Protein AF-A0A0D7NFP0-F1 (afdb_monomer_lite)

Structure (mmCIF, N/CA/C/O backbone):
data_AF-A0A0D7NFP0-F1
#
_entry.id   AF-A0A0D7NFP0-F1
#
loop_
_atom_site.group_PDB
_atom_site.id
_atom_site.type_symbol
_atom_site.label_atom_id
_atom_site.label_alt_id
_atom_site.label_comp_id
_atom_site.label_asym_id
_atom_site.label_entity_id
_atom_site.label_seq_id
_atom_site.pdbx_PDB_ins_code
_at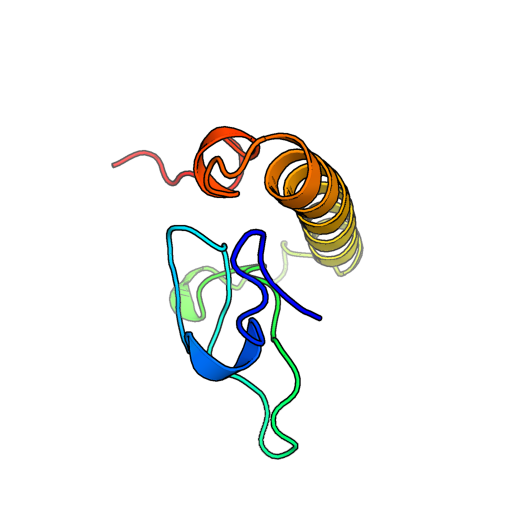om_site.Cartn_x
_atom_site.Cartn_y
_atom_site.Cartn_z
_atom_site.occupancy
_atom_site.B_iso_or_equiv
_atom_site.auth_seq_id
_atom_site.auth_comp_id
_atom_site.auth_asym_id
_atom_site.auth_atom_id
_atom_site.pdbx_PDB_model_num
ATOM 1 N N . MET A 1 1 ? 2.633 3.995 9.316 1.00 87.25 1 MET A N 1
ATOM 2 C CA . MET A 1 1 ? 1.264 3.827 8.789 1.00 87.25 1 MET A CA 1
ATOM 3 C C . MET A 1 1 ? 0.636 2.629 9.479 1.00 87.25 1 MET A C 1
ATOM 5 O O . MET A 1 1 ? 1.275 1.577 9.500 1.00 87.25 1 MET A O 1
ATOM 9 N N . LEU A 1 2 ? -0.516 2.810 10.122 1.00 96.12 2 LEU A N 1
ATOM 10 C CA . LEU A 1 2 ? -1.207 1.769 10.894 1.00 96.12 2 LEU A CA 1
ATOM 11 C C . LEU A 1 2 ? -2.459 1.334 10.133 1.00 96.12 2 LEU A C 1
ATOM 13 O O . LEU A 1 2 ? -3.057 2.152 9.454 1.00 96.12 2 LEU A O 1
ATOM 17 N N . ASN A 1 3 ? -2.854 0.073 10.233 1.00 96.44 3 ASN A N 1
ATOM 18 C CA . ASN A 1 3 ? -4.148 -0.380 9.737 1.00 96.44 3 ASN A CA 1
ATOM 19 C C . ASN A 1 3 ? -5.266 -0.026 10.739 1.00 96.44 3 ASN A C 1
ATOM 21 O O . ASN A 1 3 ? -4.994 0.496 11.822 1.00 96.44 3 ASN A O 1
ATOM 25 N N . PHE A 1 4 ? -6.513 -0.355 10.399 1.00 97.75 4 PHE A N 1
ATOM 26 C CA . PHE A 1 4 ? -7.690 -0.124 11.245 1.00 97.75 4 PHE A CA 1
ATOM 27 C C . PHE A 1 4 ? -7.534 -0.672 12.675 1.00 97.75 4 PHE A C 1
ATOM 29 O O . PHE A 1 4 ? -7.949 -0.040 13.640 1.00 97.75 4 PHE A O 1
ATOM 36 N N . ASN A 1 5 ? -6.859 -1.816 12.827 1.00 96.94 5 ASN A N 1
ATOM 37 C CA . ASN A 1 5 ? -6.618 -2.469 14.117 1.00 96.94 5 ASN A CA 1
ATOM 38 C C . ASN A 1 5 ? -5.394 -1.911 14.875 1.00 96.94 5 ASN A C 1
ATOM 40 O O . ASN A 1 5 ? -4.959 -2.502 15.862 1.00 96.94 5 ASN A O 1
ATOM 44 N N . GLY A 1 6 ? -4.780 -0.819 14.406 1.00 97.12 6 GLY A N 1
ATOM 45 C CA . GLY A 1 6 ? -3.593 -0.221 15.024 1.00 97.12 6 GLY A CA 1
ATOM 46 C C . GLY A 1 6 ? -2.282 -0.977 14.761 1.00 97.12 6 GLY A C 1
ATOM 47 O O . GLY A 1 6 ? -1.260 -0.672 15.375 1.00 97.12 6 GLY A O 1
ATOM 48 N N . VAL A 1 7 ? -2.267 -1.950 13.846 1.00 96.31 7 VAL A N 1
ATOM 49 C CA . VAL A 1 7 ? -1.063 -2.707 13.474 1.00 96.31 7 VAL A CA 1
ATOM 50 C C . VAL A 1 7 ? -0.304 -1.965 12.379 1.00 96.31 7 VAL A C 1
ATOM 52 O O . VAL A 1 7 ? -0.885 -1.533 11.387 1.00 96.31 7 VAL A O 1
ATOM 55 N N . ALA A 1 8 ? 1.016 -1.831 12.521 1.00 95.81 8 ALA A N 1
ATOM 56 C CA . ALA A 1 8 ? 1.851 -1.232 11.483 1.00 95.81 8 ALA A CA 1
ATOM 57 C C . ALA A 1 8 ? 1.751 -2.021 10.168 1.00 95.81 8 ALA A C 1
ATOM 59 O O . ALA A 1 8 ? 2.076 -3.206 10.138 1.00 95.81 8 ALA A O 1
ATOM 60 N N . ILE A 1 9 ? 1.361 -1.353 9.076 1.00 96.00 9 ILE A N 1
ATOM 61 C CA . ILE A 1 9 ? 1.138 -2.003 7.773 1.00 96.00 9 ILE A CA 1
ATOM 62 C C . ILE A 1 9 ? 2.403 -2.702 7.263 1.00 96.00 9 ILE A C 1
ATOM 64 O O . ILE A 1 9 ? 2.313 -3.785 6.696 1.00 96.00 9 ILE A O 1
ATOM 68 N N . SER A 1 10 ? 3.591 -2.149 7.517 1.00 95.88 10 SER A N 1
ATOM 69 C CA . SER A 1 10 ? 4.849 -2.785 7.110 1.00 95.88 10 SER A CA 1
ATOM 70 C C . SER A 1 10 ? 5.092 -4.150 7.763 1.00 95.88 10 SER A C 1
ATOM 72 O O . SER A 1 10 ? 5.833 -4.951 7.211 1.00 95.88 10 SER A O 1
ATOM 74 N N . ARG A 1 11 ? 4.446 -4.474 8.893 1.00 95.69 11 ARG A N 1
ATOM 75 C CA . ARG A 1 11 ? 4.544 -5.810 9.510 1.00 95.69 11 ARG A CA 1
ATOM 76 C C . ARG A 1 11 ? 3.749 -6.883 8.769 1.00 95.69 11 ARG A C 1
ATOM 78 O O . ARG A 1 11 ? 3.930 -8.058 9.059 1.00 95.69 11 ARG A O 1
ATOM 85 N N . LEU A 1 12 ? 2.865 -6.490 7.852 1.00 94.44 12 LEU A N 1
ATOM 86 C CA . LEU A 1 12 ? 2.038 -7.419 7.083 1.00 94.44 12 LEU A CA 1
ATOM 87 C C . LEU A 1 12 ? 2.791 -8.034 5.894 1.00 94.44 12 LEU A C 1
ATOM 89 O O . L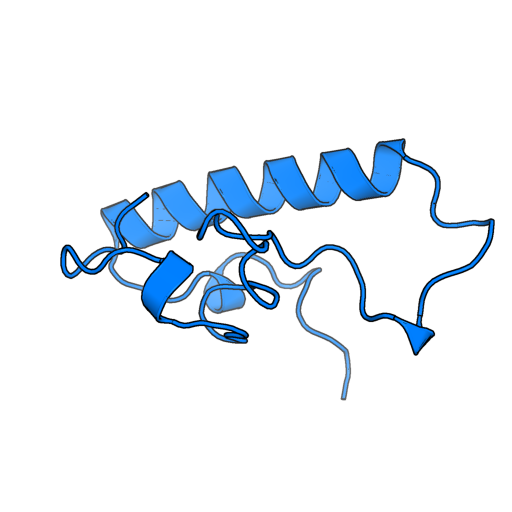EU A 1 12 ? 2.296 -8.995 5.316 1.00 94.44 12 LEU A O 1
ATOM 93 N N . GLY A 1 13 ? 3.964 -7.499 5.530 1.00 94.62 13 GLY A N 1
ATOM 94 C CA . GLY A 1 13 ? 4.719 -7.958 4.365 1.00 94.62 13 GLY A CA 1
ATOM 95 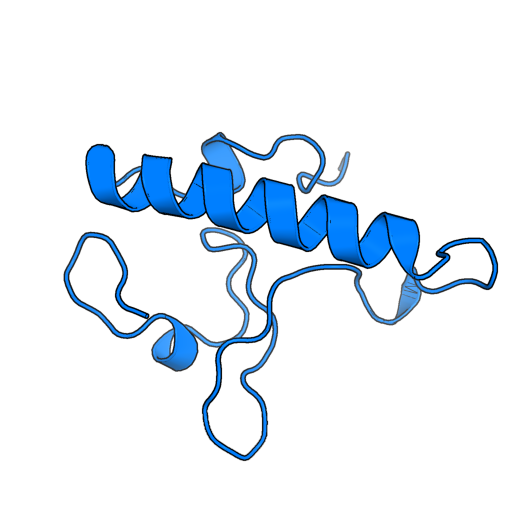C C . GLY A 1 13 ? 3.961 -7.734 3.052 1.00 94.62 13 GLY A C 1
ATOM 96 O O . GLY A 1 13 ? 3.195 -6.773 2.905 1.00 94.62 13 GLY A O 1
ATOM 97 N N . VAL A 1 14 ? 4.146 -8.656 2.107 1.00 94.19 14 VAL A N 1
ATOM 98 C CA . VAL A 1 14 ? 3.289 -8.771 0.920 1.00 94.19 14 VAL A CA 1
ATOM 99 C C . VAL A 1 14 ? 1.871 -9.152 1.354 1.00 94.19 14 VAL A C 1
ATOM 101 O O . VAL A 1 14 ? 1.644 -10.244 1.871 1.00 94.19 14 VAL A O 1
ATOM 104 N N . SER A 1 15 ? 0.898 -8.276 1.104 1.00 93.81 15 SER A N 1
ATOM 105 C CA . SER A 1 15 ? -0.501 -8.513 1.464 1.00 93.81 15 SER A CA 1
ATOM 106 C C . SER A 1 15 ? -1.427 -8.146 0.316 1.00 93.81 15 SER A C 1
ATOM 108 O O . SER A 1 15 ? -1.442 -7.006 -0.150 1.00 93.81 15 SER A O 1
ATOM 110 N N . HIS A 1 16 ? -2.240 -9.112 -0.117 1.00 91.56 16 HIS A N 1
ATOM 111 C CA . HIS A 1 16 ? -3.302 -8.866 -1.091 1.00 91.56 16 HIS A CA 1
ATOM 112 C C . HIS A 1 16 ? -4.384 -7.946 -0.509 1.00 91.56 16 HIS A C 1
ATOM 114 O O . HIS A 1 16 ? -4.741 -6.957 -1.139 1.00 91.56 16 HIS A O 1
ATOM 120 N N . ALA A 1 17 ? -4.836 -8.225 0.719 1.00 93.69 17 ALA A N 1
ATOM 121 C CA . ALA A 1 17 ? -5.858 -7.448 1.425 1.00 93.69 17 ALA A CA 1
ATOM 122 C C . ALA A 1 17 ? -5.500 -5.958 1.529 1.00 93.69 17 ALA A C 1
ATOM 124 O O . ALA A 1 17 ? -6.334 -5.089 1.287 1.00 93.69 17 ALA A O 1
ATOM 125 N N . MET A 1 18 ? -4.233 -5.663 1.832 1.00 94.75 18 MET A N 1
ATOM 126 C CA . MET A 1 18 ? -3.745 -4.292 2.000 1.00 94.75 18 MET A CA 1
ATOM 127 C C . MET A 1 18 ? -3.055 -3.730 0.755 1.00 94.75 18 MET A C 1
ATOM 129 O O . MET A 1 18 ? -2.532 -2.619 0.805 1.00 94.75 18 MET A O 1
ATOM 133 N N . HIS A 1 19 ? -3.021 -4.477 -0.354 1.00 93.25 19 HIS A N 1
ATOM 134 C CA . HIS A 1 19 ? -2.284 -4.118 -1.565 1.00 93.25 19 HIS A CA 1
ATOM 135 C C . HIS A 1 19 ? -0.867 -3.597 -1.269 1.00 93.25 19 HIS A C 1
ATO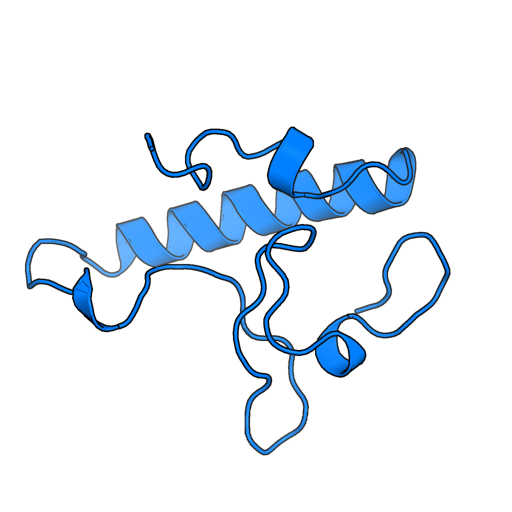M 137 O O . HIS A 1 19 ? -0.486 -2.507 -1.697 1.00 93.25 19 HIS A O 1
ATOM 143 N N . THR A 1 20 ? -0.073 -4.380 -0.541 1.00 94.19 20 THR A N 1
ATOM 144 C CA . THR A 1 20 ? 1.331 -4.068 -0.229 1.00 94.19 20 THR A CA 1
ATOM 145 C C . THR A 1 20 ? 2.288 -5.053 -0.886 1.00 94.19 20 THR A C 1
ATOM 147 O O . THR A 1 20 ? 1.959 -6.220 -1.105 1.00 94.19 20 THR A O 1
ATOM 150 N N . LEU A 1 21 ? 3.486 -4.570 -1.207 1.00 93.38 21 LEU A N 1
ATOM 151 C CA . LEU A 1 21 ? 4.643 -5.392 -1.559 1.00 93.38 21 LEU A CA 1
ATOM 152 C C . LEU A 1 21 ? 5.528 -5.594 -0.326 1.00 93.38 21 LEU A C 1
ATOM 154 O O . LEU A 1 21 ? 5.240 -5.072 0.754 1.00 93.38 21 LEU A O 1
ATOM 158 N N . GLU A 1 22 ? 6.614 -6.342 -0.511 1.00 94.56 22 GLU A N 1
ATOM 159 C CA . GLU A 1 22 ? 7.623 -6.532 0.523 1.00 94.56 22 GLU A CA 1
ATOM 160 C C . GLU A 1 22 ? 8.140 -5.162 0.999 1.00 94.56 22 GLU A C 1
ATOM 162 O O . GLU A 1 22 ? 8.504 -4.322 0.168 1.00 94.56 22 GLU A O 1
ATOM 167 N N . PRO A 1 23 ? 8.148 -4.889 2.314 1.00 95.31 23 PRO A N 1
ATOM 168 C CA . PRO A 1 23 ? 8.726 -3.671 2.851 1.00 95.31 23 PRO A CA 1
ATOM 169 C C . PRO A 1 23 ? 10.166 -3.481 2.377 1.00 95.31 23 PRO A C 1
ATOM 171 O O . PRO A 1 23 ? 10.915 -4.437 2.180 1.00 95.31 23 PRO A O 1
ATOM 174 N N . ASN A 1 24 ? 10.584 -2.227 2.217 1.00 93.69 24 ASN A N 1
ATOM 175 C CA . ASN A 1 24 ? 11.978 -1.970 1.874 1.00 93.69 24 ASN A CA 1
ATOM 176 C C . ASN A 1 24 ? 12.916 -2.352 3.039 1.00 93.69 24 ASN A C 1
ATOM 178 O O . ASN A 1 24 ? 12.484 -2.602 4.164 1.00 93.69 24 ASN A O 1
ATOM 182 N N . THR A 1 25 ? 14.225 -2.319 2.797 1.00 94.31 25 THR A N 1
ATOM 183 C CA . THR A 1 25 ? 15.252 -2.647 3.805 1.00 94.31 25 THR A CA 1
ATOM 184 C C . THR A 1 25 ? 15.238 -1.742 5.045 1.00 94.31 25 THR A C 1
ATOM 186 O O . THR A 1 25 ? 15.837 -2.091 6.058 1.00 94.31 25 THR A O 1
ATOM 189 N N . LEU A 1 26 ? 14.545 -0.600 4.991 1.00 94.88 26 LEU A N 1
ATOM 190 C CA . LEU A 1 26 ? 14.341 0.326 6.109 1.00 94.88 26 LEU A CA 1
ATOM 191 C C . LEU A 1 26 ? 13.007 0.088 6.844 1.00 94.88 26 LEU A C 1
ATOM 193 O O . LEU A 1 26 ? 12.648 0.851 7.740 1.00 94.88 26 LEU A O 1
ATOM 197 N N . GLY A 1 27 ? 12.251 -0.948 6.466 1.00 92.19 27 GLY A N 1
ATOM 198 C CA . GLY A 1 27 ? 10.958 -1.295 7.055 1.00 92.19 27 GLY A CA 1
ATOM 199 C C . GLY A 1 27 ? 9.798 -0.401 6.606 1.00 92.19 27 GLY A C 1
ATOM 200 O O . GLY A 1 27 ? 8.753 -0.376 7.265 1.00 92.19 27 GLY A O 1
ATOM 201 N N . TRP A 1 28 ? 9.952 0.354 5.516 1.00 94.06 28 TRP A N 1
ATOM 202 C CA . TRP A 1 28 ? 8.878 1.178 4.963 1.00 94.06 28 TRP A CA 1
ATOM 203 C C . TRP A 1 28 ? 7.941 0.331 4.114 1.00 94.06 28 TRP A C 1
ATOM 205 O O . TRP A 1 28 ? 8.385 -0.493 3.314 1.00 94.06 28 TRP A O 1
ATOM 215 N N . VAL A 1 29 ? 6.639 0.571 4.273 1.00 94.31 29 VAL A N 1
ATOM 216 C CA . VAL A 1 29 ? 5.613 -0.063 3.444 1.00 94.31 29 VAL A CA 1
ATOM 217 C C . VAL A 1 29 ? 5.855 0.263 1.971 1.00 94.31 29 VAL A C 1
ATOM 219 O O . VAL A 1 29 ? 6.097 1.415 1.612 1.00 94.31 29 VAL A O 1
ATOM 222 N N . GLN A 1 30 ? 5.770 -0.756 1.121 1.00 93.50 30 GLN A N 1
ATOM 223 C CA . GLN A 1 30 ? 5.733 -0.582 -0.323 1.00 93.50 30 GLN A CA 1
ATOM 224 C C . GLN A 1 30 ? 4.307 -0.800 -0.824 1.00 93.50 30 GLN A C 1
ATOM 226 O O . GLN A 1 30 ? 3.681 -1.815 -0.523 1.00 93.50 30 GLN A O 1
ATOM 231 N N . ILE A 1 31 ? 3.789 0.160 -1.589 1.00 92.44 31 ILE A N 1
ATOM 232 C CA . ILE A 1 31 ? 2.455 0.086 -2.193 1.00 92.44 31 ILE A CA 1
ATOM 233 C C . ILE A 1 31 ? 2.499 -0.857 -3.398 1.00 92.44 31 ILE A C 1
ATOM 235 O O . ILE A 1 31 ? 3.400 -0.767 -4.234 1.00 92.44 31 ILE A O 1
ATOM 239 N N . CYS A 1 32 ? 1.498 -1.726 -3.531 1.00 90.19 32 CYS A N 1
ATOM 240 C CA . CYS A 1 32 ? 1.328 -2.561 -4.712 1.00 90.19 32 CYS A CA 1
ATOM 241 C C . CYS A 1 32 ? 1.018 -1.701 -5.940 1.00 90.19 32 CYS A C 1
ATOM 243 O O . CYS A 1 32 ? -0.100 -1.236 -6.158 1.00 90.19 32 CYS A O 1
ATOM 245 N N . HIS A 1 33 ? 2.034 -1.514 -6.776 1.00 88.94 33 HIS A N 1
ATOM 246 C CA . HIS A 1 33 ? 1.899 -0.881 -8.079 1.00 88.94 33 HIS A CA 1
ATOM 247 C C . HIS A 1 33 ? 1.732 -1.948 -9.180 1.00 88.94 33 HIS A C 1
ATOM 249 O O . HIS A 1 33 ? 0.698 -2.021 -9.840 1.00 88.94 33 HIS A O 1
ATOM 255 N N . TRP A 1 34 ? 2.709 -2.836 -9.343 1.00 87.00 34 TRP A N 1
ATOM 256 C CA . TRP A 1 34 ? 2.748 -3.888 -10.360 1.00 87.00 34 TRP A CA 1
ATOM 257 C C . TRP A 1 34 ? 3.599 -5.049 -9.870 1.00 87.00 34 TRP A C 1
ATOM 259 O O . TRP A 1 34 ? 4.612 -4.835 -9.202 1.00 87.00 34 TRP A O 1
ATOM 269 N N . ARG A 1 35 ? 3.211 -6.264 -10.264 1.00 82.50 35 ARG A N 1
ATOM 270 C CA . ARG A 1 35 ? 4.060 -7.448 -10.130 1.00 82.50 35 ARG A CA 1
ATOM 271 C C . ARG A 1 35 ? 5.275 -7.330 -11.046 1.00 82.50 35 ARG A C 1
ATOM 273 O O . ARG A 1 35 ? 5.183 -6.734 -12.119 1.00 82.50 35 ARG A O 1
ATOM 280 N N . ALA A 1 36 ? 6.397 -7.898 -10.607 1.00 86.19 36 ALA A N 1
ATOM 281 C CA . ALA A 1 36 ? 7.682 -7.833 -11.304 1.00 86.19 36 ALA A CA 1
ATOM 282 C C . ALA A 1 36 ? 7.580 -8.264 -12.783 1.00 86.19 36 ALA A C 1
ATOM 284 O O . ALA A 1 36 ? 8.113 -7.594 -13.660 1.00 86.19 36 ALA A O 1
ATOM 285 N N . ASP A 1 37 ? 6.831 -9.330 -13.051 1.00 89.12 37 ASP A N 1
ATOM 286 C CA . ASP A 1 37 ? 6.612 -9.946 -14.365 1.00 89.12 37 ASP A CA 1
ATOM 287 C C . ASP A 1 37 ? 5.657 -9.167 -15.284 1.00 89.12 37 ASP A C 1
ATOM 289 O O . ASP A 1 37 ? 5.638 -9.390 -16.492 1.00 89.12 37 ASP A O 1
ATOM 293 N N . ARG A 1 38 ? 4.873 -8.235 -14.734 1.00 86.88 38 ARG A N 1
ATOM 294 C CA . ARG A 1 38 ? 3.955 -7.379 -15.501 1.00 86.88 38 ARG A CA 1
ATOM 295 C C . ARG A 1 38 ? 4.556 -6.030 -15.866 1.00 86.88 38 ARG A C 1
ATOM 297 O O . ARG A 1 38 ? 3.886 -5.236 -16.523 1.00 86.88 38 ARG A O 1
ATOM 304 N N . TRP A 1 39 ? 5.785 -5.743 -15.445 1.00 90.88 39 TRP A N 1
ATOM 305 C CA . TRP A 1 39 ? 6.464 -4.516 -15.837 1.00 90.88 39 TRP A CA 1
ATOM 306 C C . TRP A 1 39 ? 6.834 -4.534 -17.318 1.00 90.88 39 TRP A C 1
ATOM 308 O O . TRP A 1 39 ? 7.426 -5.479 -17.827 1.00 90.88 39 TRP A O 1
ATOM 318 N N . HIS A 1 40 ? 6.508 -3.448 -18.013 1.00 92.69 40 HIS A N 1
ATOM 319 C CA . HIS A 1 40 ? 6.896 -3.220 -19.399 1.00 92.69 40 HIS A CA 1
ATOM 320 C C . HIS A 1 40 ? 7.012 -1.714 -19.662 1.00 92.69 40 HIS A C 1
ATOM 322 O O . HIS A 1 40 ? 6.476 -0.901 -18.906 1.00 92.69 40 HIS A O 1
ATOM 328 N N . ALA A 1 41 ? 7.657 -1.326 -20.765 1.00 94.25 41 ALA A N 1
ATOM 329 C CA . ALA A 1 41 ? 7.931 0.080 -21.099 1.00 94.25 41 ALA A CA 1
ATOM 330 C C . ALA A 1 41 ? 6.674 0.970 -21.254 1.00 94.25 41 ALA A C 1
ATOM 332 O O . ALA A 1 41 ? 6.770 2.192 -21.258 1.00 94.25 41 ALA A O 1
ATOM 333 N N . GLY A 1 42 ? 5.481 0.371 -21.353 1.00 92.88 42 GLY A N 1
ATOM 334 C CA . GLY A 1 42 ? 4.201 1.088 -21.383 1.00 92.88 42 GLY A CA 1
ATOM 335 C C . GLY A 1 42 ? 3.640 1.436 -19.998 1.00 92.88 42 GLY A C 1
ATOM 336 O O . GLY A 1 42 ? 2.600 2.102 -19.906 1.00 92.88 42 GLY A O 1
ATOM 337 N N . ILE A 1 43 ? 4.285 0.993 -18.916 1.00 91.69 43 ILE A N 1
ATOM 338 C CA . ILE A 1 43 ? 3.988 1.419 -17.546 1.00 91.69 43 ILE A CA 1
ATOM 339 C C . ILE A 1 43 ? 4.864 2.627 -17.237 1.00 91.69 43 ILE A C 1
ATOM 341 O O . ILE A 1 43 ? 5.924 2.539 -16.626 1.00 91.69 43 ILE A O 1
ATOM 345 N N . VAL A 1 44 ? 4.408 3.778 -17.720 1.00 93.88 44 VAL A N 1
ATOM 346 C CA . VAL A 1 44 ? 5.042 5.064 -17.434 1.00 93.88 44 VAL A CA 1
ATOM 347 C C . VAL A 1 44 ? 4.814 5.466 -15.978 1.00 93.88 44 VAL A C 1
ATOM 349 O O . VAL A 1 44 ? 3.830 5.065 -15.353 1.00 93.88 44 VAL A O 1
ATOM 352 N N . LEU A 1 45 ? 5.687 6.327 -15.455 1.00 93.31 45 LEU A N 1
ATOM 353 C CA . LEU A 1 45 ? 5.665 6.767 -14.059 1.00 93.31 45 LEU A CA 1
ATOM 354 C C . LEU A 1 45 ? 4.303 7.344 -13.620 1.00 93.31 45 LEU A C 1
ATOM 356 O O . LEU A 1 45 ? 3.861 7.104 -12.499 1.00 93.31 45 LEU A O 1
ATOM 360 N N . GLN A 1 46 ? 3.581 8.016 -14.523 1.00 94.81 46 GLN A N 1
ATOM 361 C CA . GLN A 1 46 ? 2.219 8.503 -14.269 1.00 94.81 46 GLN A CA 1
ATOM 362 C C . GLN A 1 46 ? 1.262 7.387 -13.808 1.00 94.81 46 GLN A C 1
ATOM 364 O O . GLN A 1 46 ? 0.441 7.609 -12.921 1.00 94.81 46 GLN A O 1
ATOM 369 N N . LYS A 1 47 ? 1.369 6.174 -14.367 1.00 91.88 47 LYS A N 1
ATOM 370 C CA . LYS A 1 47 ? 0.523 5.038 -13.972 1.00 91.88 47 LYS A CA 1
ATOM 371 C C . LYS A 1 47 ? 0.853 4.551 -12.555 1.00 91.88 47 LYS A C 1
ATOM 373 O O . LYS A 1 47 ? -0.051 4.144 -11.829 1.00 91.88 47 LYS A O 1
ATOM 378 N N . VAL A 1 48 ? 2.121 4.638 -12.146 1.00 91.75 48 VAL A N 1
ATOM 379 C CA . VAL A 1 48 ? 2.573 4.349 -10.772 1.00 91.75 48 VAL A CA 1
ATOM 380 C C . VAL A 1 48 ? 1.987 5.353 -9.790 1.00 91.75 48 VAL A C 1
ATOM 382 O O . VAL A 1 48 ? 1.386 4.942 -8.799 1.00 91.75 48 VAL A O 1
ATOM 385 N N . PHE A 1 49 ? 2.063 6.650 -10.102 1.00 93.44 49 PHE A N 1
ATOM 386 C CA . PHE A 1 49 ? 1.443 7.689 -9.278 1.00 93.44 49 PHE A CA 1
ATOM 387 C C . PHE A 1 49 ? -0.070 7.506 -9.143 1.00 93.44 49 PHE A C 1
ATOM 389 O O . PHE A 1 49 ? -0.594 7.617 -8.038 1.00 93.44 49 PHE A O 1
ATOM 396 N N . LEU A 1 50 ? -0.765 7.154 -10.229 1.00 92.06 50 LEU A N 1
ATOM 397 C CA . LEU A 1 50 ? -2.206 6.903 -10.181 1.00 92.06 50 LEU A CA 1
ATOM 398 C C . LEU A 1 50 ? -2.556 5.749 -9.230 1.00 92.06 50 LEU A C 1
ATOM 400 O O . LEU A 1 50 ? -3.503 5.857 -8.456 1.00 92.06 50 LEU A O 1
ATOM 404 N N . LYS A 1 51 ? -1.777 4.659 -9.240 1.00 91.75 51 LYS A N 1
ATOM 405 C CA . LYS A 1 51 ? -1.973 3.562 -8.282 1.00 91.75 51 LYS A CA 1
ATOM 406 C C . LYS A 1 51 ? -1.688 3.976 -6.842 1.00 91.75 51 LYS A C 1
ATOM 408 O O . LYS A 1 51 ? -2.433 3.565 -5.962 1.00 91.75 51 LYS A O 1
ATOM 413 N N . ALA A 1 52 ? -0.668 4.799 -6.602 1.00 92.94 52 ALA A N 1
ATOM 414 C CA . ALA A 1 52 ? -0.391 5.321 -5.266 1.00 92.94 52 ALA A CA 1
ATOM 415 C C . ALA A 1 52 ? -1.544 6.196 -4.742 1.00 92.94 52 ALA A C 1
ATOM 417 O O . ALA A 1 52 ? -1.959 6.018 -3.603 1.00 92.94 52 ALA A O 1
ATOM 418 N N . MET A 1 53 ? -2.112 7.075 -5.579 1.00 94.44 53 MET A N 1
ATOM 419 C CA . MET A 1 53 ? -3.287 7.881 -5.214 1.00 94.44 53 MET A CA 1
ATOM 420 C C . MET A 1 53 ? -4.496 7.001 -4.877 1.00 94.44 53 MET A C 1
ATOM 422 O O . MET A 1 53 ? -5.080 7.156 -3.812 1.00 94.44 53 MET A O 1
ATOM 426 N N . LEU A 1 54 ? -4.827 6.027 -5.733 1.00 93.88 54 LEU A N 1
ATOM 427 C CA . LEU A 1 54 ? -5.924 5.084 -5.469 1.00 93.88 54 LEU A CA 1
ATOM 428 C C . LEU A 1 54 ? -5.722 4.298 -4.167 1.00 93.88 54 LEU A C 1
ATOM 430 O O . LEU A 1 54 ? -6.681 4.042 -3.445 1.00 93.88 54 LEU A O 1
ATOM 434 N N . TRP A 1 55 ? -4.479 3.916 -3.870 1.00 94.75 55 TRP A N 1
ATOM 435 C CA . TRP A 1 55 ? -4.146 3.208 -2.641 1.00 94.75 55 TRP A CA 1
ATOM 436 C C . TRP A 1 55 ? -4.352 4.085 -1.401 1.00 94.75 55 TRP A C 1
ATOM 438 O O . TRP A 1 55 ? -4.898 3.602 -0.414 1.00 94.75 55 TRP A O 1
ATOM 448 N N . LEU A 1 56 ? -3.968 5.366 -1.454 1.00 95.44 56 LEU A N 1
ATOM 449 C CA . LEU A 1 56 ? -4.190 6.318 -0.359 1.00 95.44 56 LEU A CA 1
ATOM 450 C C . LEU A 1 56 ? -5.683 6.525 -0.079 1.00 95.44 56 LEU A C 1
ATOM 452 O O . LEU A 1 56 ? -6.094 6.451 1.074 1.00 95.44 56 LEU A O 1
ATOM 456 N N . GLU A 1 57 ? -6.498 6.693 -1.121 1.00 95.94 57 GLU A N 1
ATOM 457 C CA . GLU A 1 57 ? -7.954 6.816 -0.967 1.00 95.94 57 GLU A CA 1
ATOM 458 C C . GLU A 1 57 ? -8.567 5.559 -0.334 1.00 95.94 57 GLU A C 1
ATOM 460 O O . GLU A 1 57 ? -9.352 5.638 0.609 1.00 95.94 57 GLU A O 1
ATOM 465 N N . ALA A 1 58 ? -8.173 4.371 -0.803 1.00 95.69 58 ALA A N 1
ATOM 466 C CA . ALA A 1 58 ? -8.636 3.111 -0.227 1.00 95.69 58 ALA A CA 1
ATOM 467 C C . ALA A 1 58 ? -8.145 2.890 1.208 1.00 95.69 58 ALA A C 1
ATOM 469 O O . ALA A 1 58 ? -8.862 2.304 2.017 1.00 95.69 58 ALA A O 1
ATOM 470 N N . TYR A 1 59 ? -6.944 3.362 1.536 1.00 96.38 59 TYR A N 1
ATOM 471 C CA . TYR A 1 59 ? -6.429 3.331 2.897 1.00 96.38 59 TYR A CA 1
ATOM 472 C C . TYR A 1 59 ? -7.269 4.196 3.842 1.00 96.38 59 TYR A C 1
ATOM 474 O O . TYR A 1 59 ? -7.603 3.733 4.930 1.00 96.38 59 TYR A O 1
ATOM 482 N N . GLU A 1 60 ? -7.678 5.397 3.429 1.00 97.38 60 GLU A N 1
ATOM 483 C CA . GLU A 1 60 ? -8.598 6.222 4.224 1.00 97.38 60 GLU A CA 1
ATOM 484 C C . GLU A 1 60 ? -9.943 5.505 4.445 1.00 97.38 60 GLU A C 1
ATOM 486 O O . GLU A 1 60 ? -10.454 5.458 5.565 1.00 97.38 60 GLU A O 1
ATOM 491 N N . GLN A 1 61 ? -10.484 4.838 3.416 1.00 97.38 61 GLN A N 1
ATOM 492 C CA . GLN A 1 61 ? -11.695 4.017 3.573 1.00 97.38 61 GLN A CA 1
ATOM 493 C C . GLN A 1 61 ? -11.486 2.832 4.526 1.00 97.38 61 GLN A C 1
ATOM 495 O O . GLN A 1 61 ? -12.370 2.515 5.327 1.00 97.38 61 GLN A O 1
ATOM 500 N N . HIS A 1 62 ? -10.319 2.188 4.487 1.00 97.31 62 HIS A N 1
ATOM 501 C CA . HIS A 1 62 ? -9.958 1.128 5.424 1.00 97.31 62 HIS A CA 1
ATOM 502 C C . HIS A 1 62 ? -9.886 1.642 6.864 1.00 97.31 62 HIS A C 1
ATOM 504 O O . HIS A 1 62 ? -10.428 1.003 7.762 1.00 97.31 62 HIS A O 1
ATOM 510 N N . LEU A 1 63 ? -9.285 2.812 7.096 1.00 98.06 63 LEU A N 1
ATOM 511 C CA . LEU A 1 63 ? -9.266 3.434 8.422 1.00 98.06 63 LEU A CA 1
ATOM 512 C C . LEU A 1 63 ? -10.669 3.785 8.930 1.00 98.06 63 LEU A C 1
ATOM 514 O O . LEU A 1 63 ? -10.922 3.687 10.128 1.00 98.06 63 LEU A O 1
ATOM 518 N N . ALA A 1 64 ? -11.584 4.171 8.041 1.00 98.06 64 ALA A N 1
ATOM 519 C CA . ALA A 1 64 ? -12.952 4.516 8.417 1.00 98.06 64 ALA A CA 1
ATOM 520 C C . ALA A 1 64 ? -13.847 3.289 8.674 1.00 98.06 64 ALA A C 1
ATOM 522 O O . ALA A 1 64 ? -14.754 3.351 9.502 1.00 98.06 64 ALA A O 1
ATOM 523 N N . THR A 1 65 ? -13.629 2.186 7.952 1.00 97.75 65 THR A N 1
ATOM 524 C CA . THR A 1 65 ? -14.591 1.066 7.889 1.00 97.75 65 THR A CA 1
ATOM 525 C C . THR A 1 65 ? -14.054 -0.273 8.383 1.00 97.75 65 THR A C 1
ATOM 527 O O . THR A 1 65 ? -14.836 -1.189 8.623 1.00 97.75 65 THR A O 1
ATOM 530 N N . GLY A 1 66 ? -12.735 -0.427 8.477 1.00 97.19 66 GLY A N 1
ATOM 531 C CA . GLY A 1 66 ? -12.064 -1.697 8.749 1.00 97.19 66 GLY A CA 1
ATOM 532 C C . GLY A 1 66 ? -12.056 -2.691 7.586 1.00 97.19 66 GLY A C 1
ATOM 533 O O . GLY A 1 66 ? -11.453 -3.753 7.718 1.00 97.19 66 GLY A O 1
ATOM 534 N N . ARG A 1 67 ? -12.678 -2.368 6.446 1.00 97.06 67 ARG A N 1
ATOM 535 C CA . ARG A 1 67 ? -12.680 -3.226 5.250 1.00 97.06 67 ARG A CA 1
ATOM 536 C C . ARG A 1 67 ? -11.336 -3.186 4.533 1.00 97.06 67 ARG A C 1
ATOM 538 O O . ARG A 1 67 ? -10.672 -2.154 4.536 1.00 97.06 67 ARG A O 1
ATOM 545 N N . ASP A 1 68 ? -10.950 -4.282 3.895 1.00 95.44 68 ASP A N 1
ATOM 546 C CA . ASP A 1 68 ? -9.671 -4.403 3.186 1.00 95.44 68 ASP A CA 1
ATOM 547 C C . ASP A 1 68 ? -9.549 -3.415 2.012 1.00 95.44 68 ASP A C 1
ATOM 549 O O . ASP A 1 68 ? -10.538 -3.067 1.370 1.00 95.44 68 ASP A O 1
ATOM 553 N N . LEU A 1 69 ? -8.327 -2.995 1.660 1.00 94.88 69 LEU A N 1
ATOM 554 C CA . LEU A 1 69 ? -8.106 -2.117 0.496 1.00 94.88 69 LEU A CA 1
ATOM 555 C C . LEU A 1 69 ? -8.551 -2.787 -0.809 1.00 94.88 69 LEU A C 1
ATOM 557 O O . LEU A 1 69 ? -9.014 -2.105 -1.727 1.00 94.88 69 LEU A O 1
ATOM 561 N N . ALA A 1 70 ? -8.437 -4.116 -0.880 1.00 92.69 70 ALA A N 1
ATOM 562 C CA . ALA A 1 70 ? -8.889 -4.918 -2.014 1.00 92.69 70 ALA A CA 1
ATOM 563 C C . ALA A 1 70 ? -10.389 -4.754 -2.322 1.00 92.69 70 ALA A C 1
ATOM 565 O O . ALA A 1 70 ? -10.790 -4.893 -3.478 1.00 92.69 70 ALA A O 1
ATOM 566 N N . ASP A 1 71 ? -11.205 -4.386 -1.330 1.00 92.44 71 ASP A N 1
ATOM 567 C CA . ASP A 1 71 ? -12.632 -4.123 -1.525 1.00 92.44 71 ASP A CA 1
ATOM 568 C C . ASP A 1 71 ? -12.909 -2.793 -2.239 1.00 92.44 71 ASP A C 1
ATOM 570 O O . ASP A 1 71 ? -13.957 -2.625 -2.868 1.00 92.44 71 ASP A O 1
ATOM 574 N N . PHE A 1 72 ? -11.991 -1.832 -2.127 1.00 89.56 72 PHE A N 1
ATOM 575 C CA . PHE A 1 72 ? -12.165 -0.475 -2.645 1.00 89.56 72 PHE A CA 1
ATOM 576 C C . PHE A 1 72 ? -11.478 -0.274 -3.996 1.00 89.56 72 PHE A C 1
ATOM 578 O O . PHE A 1 72 ? -11.947 0.515 -4.817 1.00 89.56 72 PHE A O 1
ATOM 585 N N . VAL A 1 73 ? -10.395 -1.009 -4.270 1.00 79.62 73 VAL A N 1
ATOM 586 C CA . VAL A 1 73 ? -9.594 -0.827 -5.489 1.00 79.62 73 VAL A CA 1
ATOM 587 C C . VAL A 1 73 ? -9.740 -2.010 -6.443 1.00 79.62 73 VAL A C 1
ATOM 589 O O . VAL A 1 73 ? -8.826 -2.807 -6.647 1.00 79.62 73 VAL A O 1
ATOM 592 N N . ARG A 1 74 ? -10.878 -2.072 -7.145 1.00 70.00 74 ARG A N 1
ATOM 593 C CA . ARG A 1 74 ? -11.122 -3.099 -8.180 1.00 70.00 74 ARG A CA 1
ATOM 594 C C . ARG A 1 74 ? -10.124 -3.073 -9.342 1.00 70.00 74 ARG A C 1
ATOM 596 O O . ARG A 1 74 ? -9.913 -4.086 -9.990 1.00 70.00 74 ARG A O 1
ATOM 603 N N . THR A 1 75 ? -9.490 -1.936 -9.621 1.00 61.75 75 THR A N 1
ATOM 604 C CA . THR A 1 75 ? -8.444 -1.819 -10.658 1.00 61.75 75 THR A CA 1
ATOM 605 C C . THR A 1 75 ? -7.099 -2.421 -10.233 1.00 61.75 75 THR A C 1
ATOM 607 O O . THR A 1 75 ? -6.191 -2.550 -11.059 1.00 61.75 75 THR A O 1
ATOM 610 N N . MET A 1 76 ? -6.943 -2.779 -8.954 1.00 63.03 76 MET A N 1
ATOM 611 C CA . MET A 1 76 ? -5.839 -3.604 -8.454 1.00 63.03 76 MET A CA 1
ATOM 612 C C . MET A 1 76 ? -6.223 -5.081 -8.316 1.00 63.03 76 MET A C 1
ATOM 614 O O . MET A 1 76 ? -5.332 -5.917 -8.177 1.00 63.03 76 MET A O 1
ATOM 618 N N . GLN A 1 77 ? -7.513 -5.401 -8.415 1.00 54.66 77 GLN A N 1
ATOM 619 C CA . GLN A 1 77 ? -7.999 -6.762 -8.584 1.00 54.66 77 GLN A CA 1
ATOM 620 C C . GLN A 1 77 ? -7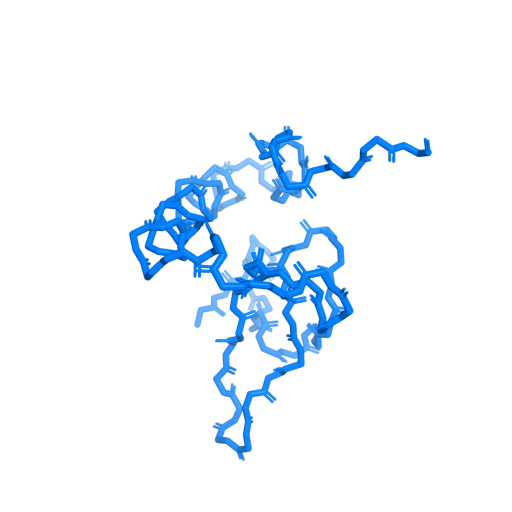.603 -7.245 -9.983 1.00 54.66 77 GLN A C 1
ATOM 622 O O . GLN A 1 77 ? -7.952 -6.645 -11.001 1.00 54.66 77 GLN A O 1
ATOM 627 N N . GLU A 1 78 ? -6.824 -8.317 -10.041 1.00 49.09 78 GLU A N 1
ATOM 628 C CA . GLU A 1 78 ? -6.531 -8.979 -11.304 1.00 49.09 78 GLU A CA 1
ATOM 629 C C . GLU A 1 78 ? -7.768 -9.777 -11.734 1.00 49.09 78 GLU A C 1
ATOM 631 O O . GLU A 1 78 ? -8.384 -10.453 -10.910 1.00 49.09 78 GLU A O 1
ATOM 636 N N . ALA A 1 79 ? -8.146 -9.696 -13.014 1.00 44.53 79 ALA A N 1
ATOM 637 C CA . ALA A 1 79 ? -9.025 -10.709 -13.586 1.00 44.53 79 ALA A CA 1
ATOM 638 C C . ALA A 1 79 ? -8.306 -12.064 -13.477 1.00 44.53 79 ALA A C 1
ATOM 640 O O . ALA A 1 79 ? -7.116 -12.137 -13.802 1.00 44.53 79 ALA A O 1
ATOM 641 N N . ALA A 1 80 ? -9.018 -13.059 -12.941 1.00 42.62 80 ALA A N 1
ATOM 642 C CA . ALA A 1 80 ? -8.532 -14.423 -12.750 1.00 42.62 80 ALA A CA 1
ATOM 643 C C . ALA A 1 80 ? -8.140 -15.090 -14.075 1.00 42.62 80 ALA A C 1
ATOM 645 O O . ALA A 1 80 ? -8.803 -14.794 -15.098 1.00 42.62 80 ALA A O 1
#

Foldseek 3Di:
DAFLVRHDPLVVACDPQLQWHGADPVSHTHHNQDDPVPDDPVCDVVSSVVSVVLSVVLRVVRNVPVGTSCVRCCVSVDDD

Radius of gyration: 12.59 Å; chains: 1; bounding box: 30×23×36 Å

Sequence (80 aa):
MLNFNGVAISRLGVSHAMHTLEPNTLGWVQICHWRADRWHAGIVLQKVFLKAMLWLEAYEQHLATGRDLADFVRTMQEAA

pLDDT: mean 90.18, std 11.69, range [42.62, 98.06]

Secondary structure (DSSP, 8-state):
-B-TTS-BGGGG-SBTTTTEEPP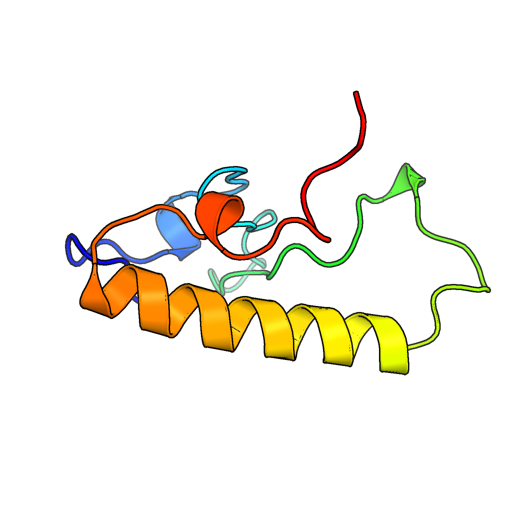PTT---EE----GGG--TT--HHHHHHHHHHHHHHHHHHHHH---HHHH-TTTSPP-